Protein AF-A0A8X7YFV9-F1 (afdb_monomer_lite)

Foldseek 3Di:
DDDDDDDDDDDPPDDPPPPDPPDPPDDPPVPDPPPPQDKDKDAQDPLADDWDAPDPPGPDTDADASDDDDADAQHKDWGFRNMFIQGGPPDWFFDFDDPVCCVPQVKGWDPGTGDNPDGDTDITIIGRHHDD

pLDDT: mean 78.04, std 21.76, range [36.78, 96.75]

Structure (mmCIF, N/CA/C/O backbone):
data_AF-A0A8X7YFV9-F1
#
_entry.id   AF-A0A8X7YFV9-F1
#
loop_
_atom_site.group_PDB
_atom_site.id
_atom_site.type_symbol
_atom_site.label_atom_id
_atom_site.label_alt_id
_atom_site.label_comp_id
_atom_site.label_asym_id
_atom_site.label_entity_id
_atom_site.label_seq_id
_atom_site.pdbx_PDB_ins_code
_atom_site.Cartn_x
_atom_site.Cartn_y
_atom_site.Cartn_z
_atom_site.occupancy
_atom_site.B_iso_or_equiv
_atom_site.auth_seq_id
_atom_site.auth_comp_id
_atom_site.auth_asym_id
_atom_site.auth_atom_id
_atom_site.pdbx_PDB_model_num
ATOM 1 N N . MET A 1 1 ? 45.849 -65.136 26.644 1.00 42.38 1 MET A N 1
ATOM 2 C CA . MET A 1 1 ? 44.561 -64.754 26.028 1.00 42.38 1 MET A CA 1
ATOM 3 C C . MET A 1 1 ? 44.764 -63.419 25.322 1.00 42.38 1 MET A C 1
ATOM 5 O O . MET A 1 1 ? 45.208 -62.494 25.992 1.00 42.38 1 MET A O 1
ATOM 9 N N . PRO A 1 2 ? 44.588 -63.347 23.995 1.00 40.03 2 PRO A N 1
ATOM 10 C CA . PRO A 1 2 ? 44.904 -62.162 23.196 1.00 40.03 2 PRO A CA 1
ATOM 11 C C . PRO A 1 2 ? 43.808 -61.086 23.294 1.00 40.03 2 PRO A C 1
ATOM 13 O O . PRO A 1 2 ? 42.621 -61.408 23.313 1.00 40.03 2 PRO A O 1
ATOM 16 N N . GLN A 1 3 ? 44.226 -59.818 23.369 1.00 38.69 3 GLN A N 1
ATOM 17 C CA . GLN A 1 3 ? 43.366 -58.630 23.363 1.00 38.69 3 GLN A CA 1
ATOM 18 C C . GLN A 1 3 ? 42.722 -58.424 21.984 1.00 38.69 3 GLN A C 1
ATOM 20 O O . GLN A 1 3 ? 43.390 -58.514 20.957 1.00 38.69 3 GLN A O 1
ATOM 25 N N . VAL A 1 4 ? 41.419 -58.134 21.977 1.00 43.75 4 VAL A N 1
ATOM 26 C CA . VAL A 1 4 ? 40.641 -57.778 20.784 1.00 43.75 4 VAL A CA 1
ATOM 27 C C . VAL A 1 4 ? 40.801 -56.281 20.522 1.00 43.75 4 VAL A C 1
ATOM 29 O O . VAL A 1 4 ? 40.385 -55.452 21.328 1.00 43.75 4 VAL A O 1
ATOM 32 N N . GLU A 1 5 ? 41.414 -55.946 19.391 1.00 36.78 5 GLU A N 1
ATOM 33 C CA . GLU A 1 5 ? 41.623 -54.581 18.910 1.00 36.78 5 GLU A CA 1
ATOM 34 C C . GLU A 1 5 ? 40.371 -54.097 18.155 1.00 36.78 5 GLU A C 1
ATOM 36 O O . GLU A 1 5 ? 40.012 -54.614 17.092 1.00 36.78 5 GLU A O 1
ATOM 41 N N . LEU A 1 6 ? 39.660 -53.129 18.739 1.00 41.53 6 LEU A N 1
ATOM 42 C CA . LEU A 1 6 ? 38.470 -52.504 18.157 1.00 41.53 6 LEU A CA 1
ATOM 43 C C . LEU A 1 6 ? 38.878 -51.610 16.974 1.00 41.53 6 LEU A C 1
ATOM 45 O O . LEU A 1 6 ? 39.514 -50.572 17.143 1.00 41.53 6 LEU A O 1
ATOM 49 N N . ARG A 1 7 ? 38.499 -52.016 15.757 1.00 37.06 7 ARG A N 1
ATOM 50 C CA . ARG A 1 7 ? 38.701 -51.242 14.523 1.00 37.06 7 ARG A CA 1
ATOM 51 C C . ARG A 1 7 ? 37.728 -50.056 14.465 1.00 37.06 7 ARG A C 1
ATOM 53 O O . ARG A 1 7 ? 36.532 -50.243 14.252 1.00 37.06 7 ARG A O 1
ATOM 60 N N . ASN A 1 8 ? 38.255 -48.838 14.598 1.00 37.00 8 ASN A N 1
ATOM 61 C CA . ASN A 1 8 ? 37.530 -47.585 14.363 1.00 37.00 8 ASN A CA 1
ATOM 62 C C . ASN A 1 8 ? 37.300 -47.359 12.857 1.00 37.00 8 ASN A C 1
ATOM 64 O O . ASN A 1 8 ? 38.166 -46.830 12.160 1.00 37.00 8 ASN A O 1
ATOM 68 N N . ASN A 1 9 ? 36.118 -47.720 12.357 1.00 40.06 9 ASN A N 1
ATOM 69 C CA . ASN A 1 9 ? 35.672 -47.391 11.001 1.00 40.06 9 ASN A CA 1
ATOM 70 C C . ASN A 1 9 ? 34.817 -46.112 11.006 1.00 40.06 9 ASN A C 1
ATOM 72 O O . ASN A 1 9 ? 33.592 -46.179 10.920 1.00 40.06 9 ASN A O 1
ATOM 76 N N . SER A 1 10 ? 35.455 -44.943 11.076 1.00 43.69 10 SER A N 1
ATOM 77 C CA . SER A 1 10 ? 34.778 -43.668 10.798 1.00 43.69 10 SER A CA 1
ATOM 78 C C . SER A 1 10 ? 34.754 -43.410 9.282 1.00 43.69 10 SER A C 1
ATOM 80 O O . SER A 1 10 ? 35.820 -43.400 8.658 1.00 43.69 10 SER A O 1
ATOM 82 N N . PRO A 1 11 ? 33.587 -43.185 8.650 1.00 43.22 11 PRO A N 1
ATOM 83 C CA . PRO A 1 11 ? 33.528 -42.851 7.232 1.00 43.22 11 PRO A CA 1
ATOM 84 C C . PRO A 1 11 ? 34.111 -41.450 6.992 1.00 43.22 11 PRO A C 1
ATOM 86 O O . PRO A 1 11 ? 33.640 -40.459 7.547 1.00 43.22 11 PRO A O 1
ATOM 89 N N . LYS A 1 12 ? 35.148 -41.365 6.146 1.00 41.50 12 LYS A N 1
ATOM 90 C CA . LYS A 1 12 ? 35.692 -40.100 5.629 1.00 41.50 12 LYS A CA 1
ATOM 91 C C . LYS A 1 12 ? 34.593 -39.354 4.867 1.00 41.50 12 LYS A C 1
ATOM 93 O O . LYS A 1 12 ? 34.246 -39.741 3.752 1.00 41.50 12 LYS A O 1
ATOM 98 N N . ILE A 1 13 ? 34.076 -38.274 5.448 1.00 44.31 13 ILE A N 1
ATOM 99 C CA . ILE A 1 13 ? 33.225 -37.311 4.746 1.00 44.31 13 ILE A CA 1
ATOM 100 C C . ILE A 1 13 ? 34.114 -36.605 3.720 1.00 44.31 13 ILE A C 1
ATOM 102 O O . ILE A 1 13 ? 35.029 -35.862 4.069 1.00 44.31 13 ILE A O 1
ATOM 106 N N . LYS A 1 14 ? 33.900 -36.907 2.440 1.00 42.66 14 LYS A N 1
ATOM 107 C CA . LYS A 1 14 ? 34.589 -36.260 1.324 1.00 42.66 14 LYS A CA 1
ATOM 108 C C . LYS A 1 14 ? 33.861 -34.947 1.046 1.00 42.66 14 LYS A C 1
ATOM 110 O O . LYS A 1 14 ? 32.752 -34.974 0.519 1.00 42.66 14 LYS A O 1
ATOM 115 N N . GLU A 1 15 ? 34.453 -33.821 1.434 1.00 46.41 15 GLU A N 1
ATOM 116 C CA . GLU A 1 15 ? 33.898 -32.500 1.125 1.00 46.41 15 GLU A CA 1
ATOM 117 C C . GLU A 1 15 ? 33.704 -32.350 -0.397 1.00 46.41 15 GLU A C 1
ATOM 119 O O . GLU A 1 15 ? 34.634 -32.612 -1.173 1.00 46.41 15 GLU A O 1
ATOM 124 N N . PRO A 1 16 ? 32.508 -31.955 -0.867 1.00 44.06 16 PRO A N 1
ATOM 125 C CA . PRO A 1 16 ? 32.291 -31.695 -2.279 1.00 44.06 16 PRO A CA 1
ATOM 126 C C . PRO A 1 16 ? 33.018 -30.405 -2.671 1.00 44.06 16 PRO A C 1
ATOM 128 O O . PRO A 1 16 ? 32.647 -29.309 -2.252 1.00 44.06 16 PRO A O 1
ATOM 131 N N . SER A 1 17 ? 34.047 -30.541 -3.511 1.00 43.34 17 SER A N 1
ATOM 132 C CA . SER A 1 17 ? 34.735 -29.428 -4.172 1.00 43.34 17 SER A CA 1
ATOM 133 C C . SER A 1 17 ? 33.725 -28.601 -4.973 1.00 43.34 17 SER A C 1
ATOM 135 O O . SER A 1 17 ? 33.336 -28.964 -6.083 1.00 43.34 17 SER A O 1
ATOM 137 N N . HIS A 1 18 ? 33.279 -27.487 -4.396 1.00 46.00 18 HIS A N 1
ATOM 138 C CA . HIS A 1 18 ? 32.476 -26.495 -5.095 1.00 46.00 18 HIS A CA 1
ATOM 139 C C . HIS A 1 18 ? 33.409 -25.727 -6.033 1.00 46.00 18 HIS A C 1
ATOM 141 O O . HIS A 1 18 ? 34.064 -24.760 -5.647 1.00 46.00 18 HIS A O 1
ATOM 147 N N . LYS A 1 19 ? 33.504 -26.183 -7.285 1.00 43.56 19 LYS A N 1
ATOM 148 C CA . LYS A 1 19 ? 34.061 -25.365 -8.364 1.00 43.56 19 LYS A CA 1
ATOM 149 C C . LYS A 1 19 ? 33.105 -24.199 -8.588 1.00 43.56 19 LYS A C 1
ATOM 151 O O . LYS A 1 19 ? 32.094 -24.359 -9.261 1.00 43.56 19 LYS A O 1
ATOM 156 N N . ILE A 1 20 ? 33.423 -23.046 -8.007 1.00 51.16 20 ILE A N 1
ATOM 157 C CA . ILE A 1 20 ? 32.769 -21.775 -8.323 1.00 51.16 20 ILE A CA 1
ATOM 158 C C . ILE A 1 20 ? 32.923 -21.563 -9.839 1.00 51.16 20 ILE A C 1
ATOM 160 O O . ILE A 1 20 ? 34.061 -21.492 -10.321 1.00 51.16 20 ILE A O 1
ATOM 164 N N . PRO A 1 21 ? 31.831 -21.497 -10.621 1.00 39.09 21 PRO A N 1
ATOM 165 C CA . PRO A 1 21 ? 31.928 -21.146 -12.028 1.00 39.09 21 PRO A CA 1
ATOM 166 C C . PRO A 1 21 ? 32.493 -19.729 -12.128 1.00 39.09 21 PRO A C 1
ATOM 168 O O . PRO A 1 21 ? 31.952 -18.796 -11.536 1.00 39.09 21 PRO A O 1
ATOM 171 N N . LYS A 1 22 ? 33.609 -19.567 -12.848 1.00 43.69 22 LYS A N 1
ATOM 172 C CA . LYS A 1 22 ? 34.144 -18.244 -13.181 1.00 43.69 22 LYS A CA 1
ATOM 173 C C . LYS A 1 22 ? 33.058 -17.477 -13.932 1.00 43.69 22 LYS A C 1
ATOM 175 O O . LYS A 1 22 ? 32.642 -17.909 -15.005 1.00 43.69 22 LYS A O 1
ATOM 180 N N . LEU A 1 23 ? 32.620 -16.362 -13.350 1.00 46.78 23 LEU A N 1
ATOM 181 C CA . LEU A 1 23 ? 31.742 -15.390 -13.987 1.00 46.78 23 LEU A CA 1
ATOM 182 C C . LEU A 1 23 ? 32.396 -14.979 -15.314 1.00 46.78 23 LEU A C 1
ATOM 184 O O . LEU A 1 23 ? 33.471 -14.375 -15.314 1.00 46.78 23 LEU A O 1
ATOM 188 N N . GLN A 1 24 ? 31.805 -15.377 -16.441 1.00 46.41 24 GLN A N 1
ATOM 189 C CA . GLN A 1 24 ? 32.246 -14.895 -17.744 1.00 46.41 24 GLN A CA 1
ATOM 190 C C . GLN A 1 24 ? 31.998 -13.386 -17.788 1.00 46.41 24 GLN A C 1
ATOM 192 O O . GLN A 1 24 ? 30.860 -12.933 -17.684 1.00 46.41 24 GLN A O 1
ATOM 197 N N . GLN A 1 25 ? 33.077 -12.612 -17.900 1.00 51.56 25 GLN A N 1
ATOM 198 C CA . GLN A 1 25 ? 33.016 -11.191 -18.216 1.00 51.56 25 GLN A CA 1
ATOM 199 C C . GLN A 1 25 ? 32.612 -11.056 -19.686 1.00 51.56 25 GLN A C 1
ATOM 201 O O . GLN A 1 25 ? 33.470 -11.023 -20.563 1.00 51.56 25 GLN A O 1
ATOM 206 N N . ASN A 1 26 ? 31.308 -11.019 -19.957 1.00 43.53 26 ASN A N 1
ATOM 207 C CA . ASN A 1 26 ? 30.791 -10.823 -21.305 1.00 43.53 26 ASN A CA 1
ATOM 208 C C . ASN A 1 26 ? 30.103 -9.463 -21.412 1.00 43.53 26 ASN A C 1
ATOM 210 O O . ASN A 1 26 ? 29.042 -9.262 -20.834 1.00 43.53 26 ASN A O 1
ATOM 214 N N . GLY A 1 27 ? 30.728 -8.585 -22.202 1.00 41.44 27 GLY A N 1
ATOM 215 C CA . GLY A 1 27 ? 30.070 -7.569 -23.019 1.00 41.44 27 GLY A CA 1
ATOM 216 C C . GLY A 1 27 ? 29.448 -6.396 -22.273 1.00 41.44 27 GLY A C 1
ATOM 217 O O . GLY A 1 27 ? 28.402 -6.520 -21.644 1.00 41.44 27 GLY A O 1
ATOM 218 N N . VAL A 1 28 ? 30.025 -5.210 -22.462 1.00 38.53 28 VAL A N 1
ATOM 219 C CA . VAL A 1 28 ? 29.270 -3.960 -22.346 1.00 38.53 28 VAL A CA 1
ATOM 220 C C . VAL A 1 28 ? 28.205 -4.000 -23.444 1.00 38.53 28 VAL A C 1
ATOM 222 O O . VAL A 1 28 ? 28.447 -3.580 -24.571 1.00 38.53 28 VAL A O 1
ATOM 225 N N . HIS A 1 29 ? 27.043 -4.582 -23.148 1.00 51.38 29 HIS A N 1
ATOM 226 C CA . HIS A 1 29 ? 25.836 -4.224 -23.870 1.00 51.38 29 HIS A CA 1
ATOM 227 C C . HIS A 1 29 ? 25.602 -2.758 -23.536 1.00 51.38 29 HIS A C 1
ATOM 229 O O . HIS A 1 29 ? 25.372 -2.415 -22.376 1.00 51.38 29 HIS A O 1
ATOM 235 N N . GLU A 1 30 ? 25.760 -1.902 -24.542 1.00 49.19 30 GLU A N 1
ATOM 236 C CA . GLU A 1 30 ? 25.313 -0.519 -24.510 1.00 49.19 30 GLU A CA 1
ATOM 237 C C . GLU A 1 30 ? 23.895 -0.526 -23.941 1.00 49.19 30 GLU A C 1
ATOM 239 O O . GLU A 1 30 ? 22.973 -1.082 -24.543 1.00 49.19 30 GLU A O 1
ATOM 244 N N . ALA A 1 31 ? 23.766 -0.058 -22.698 1.00 52.22 31 ALA A N 1
ATOM 245 C CA . ALA A 1 31 ? 22.507 -0.084 -21.989 1.00 52.22 31 ALA A CA 1
ATOM 246 C C . ALA A 1 31 ? 21.559 0.817 -22.774 1.00 52.22 31 ALA A C 1
ATOM 248 O O . ALA A 1 31 ? 21.680 2.043 -22.717 1.00 52.22 31 ALA A O 1
ATOM 249 N N . ALA A 1 32 ? 20.642 0.205 -23.530 1.00 55.56 32 ALA A N 1
ATOM 250 C CA . ALA A 1 32 ? 19.476 0.901 -24.043 1.00 55.56 32 ALA A CA 1
ATOM 251 C C . ALA A 1 32 ? 18.924 1.759 -22.893 1.00 55.56 32 ALA A C 1
ATOM 253 O O . ALA A 1 32 ? 18.907 1.265 -21.757 1.00 55.56 32 ALA A O 1
ATOM 254 N N . PRO A 1 33 ? 18.552 3.030 -23.137 1.00 50.62 33 PRO A N 1
ATOM 255 C CA . PRO A 1 33 ? 18.086 3.907 -22.076 1.00 50.62 33 PRO A CA 1
ATOM 256 C C . PRO A 1 33 ? 16.987 3.161 -21.336 1.00 50.62 33 PRO A C 1
ATOM 258 O O . PRO A 1 33 ? 15.962 2.844 -21.937 1.00 50.62 33 PRO A O 1
ATOM 261 N N . ILE A 1 34 ? 17.250 2.801 -20.074 1.00 55.91 34 ILE A N 1
ATOM 262 C CA . ILE A 1 34 ? 16.264 2.135 -19.229 1.00 55.91 34 ILE A CA 1
ATOM 263 C C . ILE A 1 34 ? 15.074 3.088 -19.275 1.00 55.91 34 ILE A C 1
ATOM 265 O O . ILE A 1 34 ? 15.240 4.236 -18.839 1.00 55.91 34 ILE A O 1
ATOM 269 N N . PRO A 1 35 ? 13.934 2.709 -19.886 1.00 58.12 35 PRO A N 1
ATOM 270 C CA . PRO A 1 35 ? 12.794 3.601 -19.927 1.00 58.12 35 PRO A CA 1
ATOM 271 C C . PRO A 1 35 ? 12.540 3.999 -18.482 1.00 58.12 35 PRO A C 1
ATOM 273 O O . PRO A 1 35 ? 12.534 3.136 -17.605 1.00 58.12 35 PRO A O 1
ATOM 276 N N . SER A 1 36 ? 12.453 5.302 -18.219 1.00 59.09 36 SER A N 1
ATOM 277 C CA . SER A 1 36 ? 12.155 5.831 -16.894 1.00 59.09 36 SER A CA 1
ATOM 278 C C . SER A 1 36 ? 10.797 5.281 -16.492 1.00 59.09 36 SER A C 1
ATOM 280 O O . SER A 1 36 ? 9.737 5.797 -16.849 1.00 59.09 36 SER A O 1
ATOM 282 N N . SER A 1 37 ? 10.832 4.137 -15.827 1.00 74.31 37 SER A N 1
ATOM 283 C CA . SER A 1 37 ? 9.668 3.305 -15.639 1.00 74.31 37 SER A CA 1
ATOM 284 C C . SER A 1 37 ? 8.979 3.826 -14.385 1.00 74.31 37 SER A C 1
ATOM 286 O O . SER A 1 37 ? 9.168 3.337 -13.273 1.00 74.31 37 SER A O 1
ATOM 288 N N . LEU A 1 38 ? 8.302 4.958 -14.561 1.00 88.44 38 LEU A N 1
ATOM 289 C CA . LEU A 1 38 ? 7.621 5.679 -13.501 1.00 88.44 38 LEU A CA 1
ATOM 290 C C . LEU A 1 38 ? 6.371 4.908 -13.085 1.00 88.44 38 LEU A C 1
ATOM 292 O O . LEU A 1 38 ? 5.560 4.528 -13.931 1.00 88.44 38 LEU A O 1
ATOM 296 N N . LEU A 1 39 ? 6.192 4.753 -11.776 1.00 90.94 39 LEU A N 1
ATOM 297 C CA . LEU A 1 39 ? 4.927 4.323 -11.195 1.00 90.94 39 LEU A CA 1
ATOM 298 C C . LEU A 1 39 ? 3.888 5.428 -11.412 1.00 90.94 39 LEU A C 1
ATOM 300 O O . LEU A 1 39 ? 4.094 6.566 -10.981 1.00 90.94 39 LEU A O 1
ATOM 304 N N . LYS A 1 40 ? 2.778 5.112 -12.081 1.00 93.88 40 LYS A N 1
ATOM 305 C CA . LYS A 1 40 ? 1.677 6.065 -12.280 1.00 93.88 40 LYS A CA 1
ATOM 306 C C . LYS A 1 40 ? 0.539 5.725 -11.339 1.00 93.88 40 LYS A C 1
ATOM 308 O O . LYS A 1 40 ? 0.170 4.562 -11.220 1.00 93.88 40 LYS A O 1
ATOM 313 N N . VAL A 1 41 ? -0.037 6.748 -10.720 1.00 95.06 41 VAL A N 1
ATOM 314 C CA . VAL A 1 41 ? -1.133 6.601 -9.762 1.00 95.06 41 VAL A CA 1
ATOM 315 C C . VAL A 1 41 ? -2.269 7.535 -10.157 1.00 95.06 41 VAL A C 1
ATOM 317 O O . VAL A 1 41 ? -2.046 8.718 -10.410 1.00 95.06 41 VAL A O 1
ATOM 320 N N . GLN A 1 42 ? -3.485 7.003 -10.195 1.00 95.50 42 GLN A N 1
ATOM 321 C CA . GLN A 1 42 ? -4.713 7.743 -10.443 1.00 95.50 42 GLN A CA 1
ATOM 322 C C . GLN A 1 42 ? -5.593 7.702 -9.195 1.00 95.50 42 GLN A C 1
ATOM 324 O O . GLN A 1 42 ? -5.900 6.626 -8.685 1.00 95.50 42 GLN A O 1
ATOM 329 N N . LYS A 1 43 ? -6.040 8.877 -8.741 1.00 96.75 43 LYS A N 1
ATOM 330 C CA . LYS A 1 43 ? -7.118 8.991 -7.754 1.00 96.75 43 LYS A CA 1
ATOM 331 C C . LYS A 1 43 ? -8.459 8.689 -8.425 1.00 96.75 43 LYS A C 1
ATOM 333 O O . LYS A 1 43 ? -8.773 9.286 -9.453 1.00 96.75 43 LYS A O 1
ATOM 338 N N . LEU A 1 44 ? -9.236 7.786 -7.837 1.00 95.19 44 LEU A N 1
ATOM 339 C CA . LEU A 1 44 ? -10.582 7.418 -8.286 1.00 95.19 44 LEU A CA 1
ATOM 340 C C . LEU A 1 44 ? -11.676 8.186 -7.528 1.00 95.19 44 LEU A C 1
ATOM 342 O O . LEU A 1 44 ? -12.808 8.246 -7.996 1.00 95.19 44 LEU A O 1
ATOM 346 N N . SER A 1 45 ? -11.331 8.802 -6.393 1.00 96.00 45 SER A N 1
ATOM 347 C CA . SER A 1 45 ? -12.221 9.646 -5.594 1.00 96.00 45 SER A CA 1
ATOM 348 C C . SER A 1 45 ? -11.486 10.852 -4.998 1.00 96.00 45 SER A C 1
ATOM 350 O O . SER A 1 45 ? -10.251 10.938 -5.016 1.00 96.00 45 SER A O 1
ATOM 352 N N . GLU A 1 46 ? -12.248 11.798 -4.446 1.00 95.94 46 GLU A N 1
ATOM 353 C CA . GLU A 1 46 ? -11.698 12.950 -3.725 1.00 95.94 46 GLU A CA 1
ATOM 354 C C . GLU A 1 46 ? -10.985 12.530 -2.434 1.00 95.94 46 GLU A C 1
ATOM 356 O O . GLU A 1 46 ? -9.917 13.073 -2.134 1.00 95.94 46 GLU A O 1
ATOM 361 N N . SER A 1 47 ? -11.515 11.507 -1.754 1.00 95.38 47 SER A N 1
ATOM 362 C CA . SER A 1 47 ? -10.986 10.941 -0.508 1.00 95.38 47 SER A CA 1
ATOM 363 C C . SER A 1 47 ? -9.659 10.200 -0.677 1.00 95.38 47 SER A C 1
ATOM 365 O O . SER A 1 47 ? -8.932 10.018 0.298 1.00 95.38 47 SER A O 1
ATOM 367 N N . ALA A 1 48 ? -9.311 9.784 -1.898 1.00 95.56 48 ALA A N 1
ATOM 368 C CA . ALA A 1 48 ? -8.047 9.110 -2.166 1.00 95.56 48 ALA A CA 1
ATOM 369 C C . ALA A 1 48 ? -6.843 10.023 -1.857 1.00 95.56 48 ALA A C 1
ATOM 371 O O . ALA A 1 48 ? -6.802 11.190 -2.260 1.00 95.56 48 ALA A O 1
ATOM 372 N N . ALA A 1 49 ? -5.809 9.494 -1.207 1.00 95.75 49 ALA A N 1
ATOM 373 C CA . ALA A 1 49 ? -4.554 10.212 -0.987 1.00 95.75 49 ALA A CA 1
ATOM 374 C C . ALA A 1 49 ? -3.460 9.666 -1.909 1.00 95.75 49 ALA A C 1
ATOM 376 O O . ALA A 1 49 ? -3.325 8.453 -2.065 1.00 95.75 49 ALA A O 1
ATOM 377 N N . LEU A 1 50 ? -2.661 10.553 -2.512 1.00 95.75 50 LEU A N 1
ATOM 378 C CA . LEU A 1 50 ? -1.512 10.106 -3.297 1.00 95.75 50 LEU A CA 1
ATOM 379 C C . LEU A 1 50 ? -0.461 9.466 -2.371 1.00 95.75 50 LEU A C 1
ATOM 381 O O . LEU A 1 50 ? -0.143 10.055 -1.333 1.00 95.75 50 LEU A O 1
ATOM 385 N N . PRO A 1 51 ? 0.108 8.303 -2.741 1.00 95.31 51 PRO A N 1
ATOM 386 C CA . PRO A 1 51 ? 1.130 7.648 -1.938 1.00 95.31 51 PRO A CA 1
ATOM 387 C C . PRO A 1 51 ? 2.364 8.535 -1.769 1.00 95.31 51 PRO A C 1
ATOM 389 O O . PRO A 1 51 ? 2.814 9.187 -2.714 1.00 95.31 51 PRO A O 1
ATOM 392 N N . SER A 1 52 ? 2.947 8.541 -0.572 1.00 94.12 52 SER A N 1
ATOM 393 C CA . SER A 1 52 ? 4.118 9.370 -0.263 1.00 94.12 52 SER A CA 1
ATOM 394 C C . SER A 1 52 ? 5.199 8.570 0.450 1.00 94.12 52 SER A C 1
ATOM 396 O O . SER A 1 52 ? 4.924 7.586 1.132 1.00 94.12 52 SER A O 1
ATOM 398 N N . ARG A 1 53 ? 6.460 8.968 0.273 1.00 94.12 53 ARG A N 1
ATOM 399 C CA . ARG A 1 53 ? 7.582 8.356 0.991 1.00 94.12 53 ARG A CA 1
ATOM 400 C C . ARG A 1 53 ? 7.858 9.137 2.263 1.00 94.12 53 ARG A C 1
ATOM 402 O O . ARG A 1 53 ? 7.934 10.360 2.232 1.00 94.12 53 ARG A O 1
ATOM 409 N N . CYS A 1 54 ? 8.087 8.416 3.356 1.00 91.19 54 CYS A N 1
ATOM 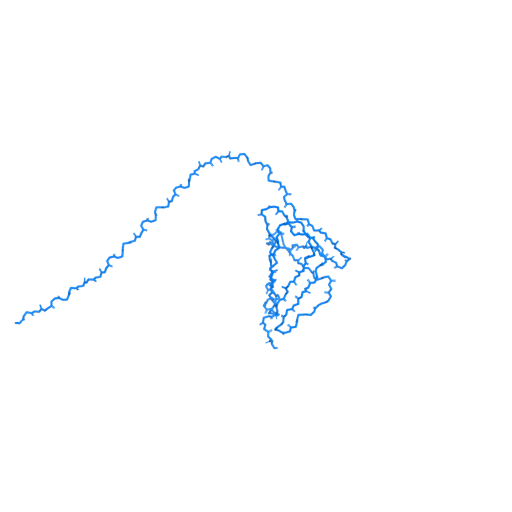410 C CA . CYS A 1 54 ? 8.451 9.026 4.635 1.00 91.19 54 CYS A CA 1
ATOM 411 C C . CYS A 1 54 ? 9.891 9.590 4.627 1.00 91.19 54 CYS A C 1
ATOM 413 O O . CYS A 1 54 ? 10.202 10.529 5.353 1.00 91.19 54 CYS A O 1
ATOM 415 N N . SER A 1 55 ? 10.782 9.049 3.785 1.00 94.25 55 SER A N 1
ATOM 416 C CA . SER A 1 55 ? 12.154 9.543 3.616 1.00 94.25 55 SER A CA 1
ATOM 417 C C . SER A 1 55 ? 12.679 9.303 2.196 1.00 94.25 55 SER A C 1
ATOM 419 O O . SER A 1 55 ? 12.115 8.517 1.434 1.00 94.25 55 SER A O 1
ATOM 421 N N . LEU A 1 56 ? 13.791 9.956 1.837 1.00 94.06 56 LEU A N 1
ATOM 422 C CA . LEU A 1 56 ? 14.410 9.838 0.507 1.00 94.06 56 LEU A CA 1
ATOM 423 C C . LEU A 1 56 ? 14.826 8.402 0.151 1.00 94.06 56 LEU A C 1
ATOM 425 O O . LEU A 1 56 ? 14.769 8.021 -1.017 1.00 94.06 56 LEU A O 1
ATOM 429 N N . LEU A 1 57 ? 15.222 7.620 1.159 1.00 95.75 57 LEU A N 1
ATOM 430 C CA . LEU A 1 57 ? 15.686 6.237 1.020 1.00 95.75 57 LEU A CA 1
ATOM 431 C C . LEU A 1 57 ? 14.632 5.212 1.465 1.00 95.75 57 LEU A C 1
ATOM 433 O O . LEU A 1 57 ? 14.946 4.034 1.619 1.00 95.75 57 LEU A O 1
ATOM 437 N N . ALA A 1 58 ? 13.391 5.644 1.709 1.00 94.50 58 ALA A N 1
ATOM 438 C CA . ALA A 1 58 ? 12.319 4.730 2.069 1.00 94.50 58 ALA A CA 1
ATOM 439 C C . ALA A 1 58 ? 12.074 3.723 0.936 1.00 94.50 58 ALA A C 1
ATOM 441 O O . ALA A 1 58 ? 11.978 4.100 -0.233 1.00 94.50 58 ALA A O 1
ATOM 442 N N . ALA A 1 59 ? 11.942 2.449 1.311 1.00 95.12 59 ALA A N 1
ATOM 443 C CA . ALA A 1 59 ? 11.758 1.348 0.370 1.00 95.12 59 ALA A CA 1
ATOM 444 C C . ALA A 1 59 ? 10.385 1.351 -0.324 1.00 95.12 59 ALA A C 1
ATOM 446 O O . ALA A 1 59 ? 10.236 0.739 -1.375 1.00 95.12 59 ALA A O 1
ATOM 447 N N . GLY A 1 60 ? 9.381 2.005 0.263 1.00 94.25 60 GLY A N 1
ATOM 448 C CA . GLY A 1 60 ? 8.015 2.001 -0.248 1.00 94.25 60 GLY A CA 1
ATOM 449 C C . GLY A 1 60 ? 7.281 3.306 0.020 1.00 94.25 60 GLY A C 1
ATOM 450 O O . GLY A 1 60 ? 7.787 4.197 0.708 1.00 94.25 60 GLY A O 1
ATOM 451 N N . TYR A 1 61 ? 6.080 3.387 -0.542 1.00 95.69 61 TYR A N 1
ATOM 452 C CA . TYR A 1 61 ? 5.159 4.502 -0.378 1.00 95.69 61 TYR A CA 1
ATOM 453 C C . TYR A 1 61 ? 4.105 4.143 0.672 1.00 95.69 61 TYR A C 1
ATOM 455 O O . TYR A 1 61 ? 3.537 3.052 0.637 1.00 95.69 61 TYR A O 1
ATOM 463 N N . ASP A 1 62 ? 3.844 5.056 1.602 1.00 95.25 62 ASP A N 1
ATOM 464 C CA . ASP A 1 62 ? 2.752 4.919 2.557 1.00 95.25 62 ASP A CA 1
ATOM 465 C C . ASP A 1 62 ? 1.412 5.090 1.817 1.00 95.25 62 ASP A C 1
ATOM 467 O O . ASP A 1 62 ? 1.216 6.053 1.070 1.00 95.25 62 ASP A O 1
ATOM 471 N N . LEU A 1 63 ? 0.498 4.141 2.036 1.00 94.94 63 LEU A N 1
ATOM 472 C CA . LEU A 1 63 ? -0.872 4.151 1.518 1.00 94.94 63 LEU A CA 1
ATOM 473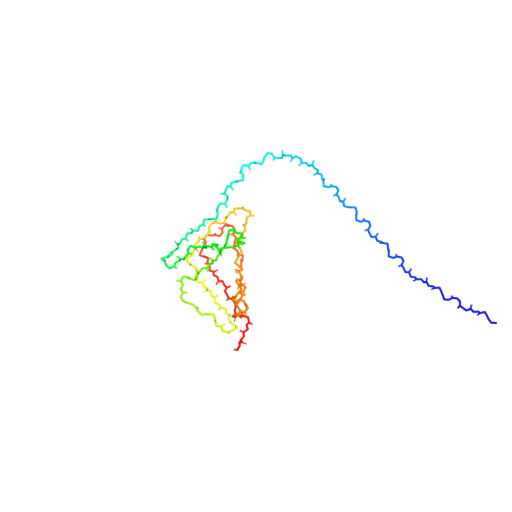 C C . LEU A 1 63 ? -1.838 4.622 2.607 1.00 94.94 63 LEU A C 1
ATOM 475 O O . LEU A 1 63 ? -1.613 4.388 3.796 1.00 94.94 63 LEU A O 1
ATOM 479 N N . SER A 1 64 ? -2.914 5.293 2.204 1.00 94.88 64 SER A N 1
ATOM 480 C CA . SER A 1 64 ? -3.965 5.770 3.109 1.00 94.88 64 SER A CA 1
ATOM 481 C C . SER A 1 64 ? -5.307 5.150 2.751 1.00 94.88 64 SER A C 1
ATOM 483 O O . SER A 1 64 ? -5.574 4.870 1.583 1.00 94.88 64 SER A O 1
ATOM 485 N N . SER A 1 65 ? -6.145 4.951 3.767 1.00 94.81 65 SER A N 1
ATOM 486 C CA . SER A 1 65 ? -7.538 4.573 3.554 1.00 94.81 65 SER A CA 1
ATOM 487 C C . SER A 1 65 ? -8.314 5.747 2.963 1.00 94.81 65 SER A C 1
ATOM 489 O O . SER A 1 65 ? -8.140 6.880 3.411 1.00 94.81 65 SER A O 1
ATOM 491 N N . ALA A 1 66 ? -9.183 5.472 1.995 1.00 94.88 66 ALA A N 1
ATOM 492 C CA . ALA A 1 66 ? -10.124 6.442 1.441 1.00 94.88 66 ALA A CA 1
ATOM 493 C C . ALA A 1 66 ? -11.402 6.578 2.289 1.00 94.88 66 ALA A C 1
ATOM 495 O O . ALA A 1 66 ? -12.180 7.509 2.093 1.00 94.88 66 ALA A O 1
ATOM 496 N N . SER A 1 67 ? -11.622 5.668 3.241 1.00 93.31 67 SER A N 1
ATOM 497 C CA . SER A 1 67 ? -12.780 5.685 4.135 1.00 93.31 67 SER A CA 1
ATOM 498 C C . SER A 1 67 ? -12.410 5.298 5.561 1.00 93.31 67 SER A C 1
ATOM 500 O O . SER A 1 67 ? -11.415 4.616 5.809 1.00 93.31 67 SER A O 1
ATOM 502 N N . GLU A 1 68 ? -13.241 5.681 6.522 1.00 94.38 68 GLU A N 1
ATOM 503 C CA . GLU A 1 68 ? -13.161 5.110 7.862 1.00 94.38 68 GLU A CA 1
ATOM 504 C C . GLU A 1 68 ? -13.486 3.613 7.795 1.00 94.38 68 GLU A C 1
ATOM 506 O O . GLU A 1 68 ? -14.394 3.184 7.076 1.00 94.38 68 GLU A O 1
ATOM 511 N N . THR A 1 69 ? -12.678 2.779 8.444 1.00 89.81 69 THR A N 1
ATOM 512 C CA . THR A 1 69 ? -12.849 1.325 8.396 1.00 89.81 69 THR A CA 1
ATOM 513 C C . THR A 1 69 ? -12.293 0.692 9.656 1.00 89.81 69 THR A C 1
ATOM 515 O O . THR A 1 69 ? -11.247 1.094 10.163 1.00 89.81 69 THR A O 1
ATOM 518 N N . GLU A 1 70 ? -12.983 -0.337 10.131 1.00 91.69 70 GLU A N 1
ATOM 519 C CA . GLU A 1 70 ? -12.582 -1.114 11.293 1.00 91.69 70 GLU A CA 1
ATOM 520 C C . GLU A 1 70 ? -12.121 -2.503 10.860 1.00 91.69 70 GLU A C 1
ATOM 522 O O . GLU A 1 70 ? -12.752 -3.164 10.032 1.00 91.69 70 GLU A O 1
ATOM 527 N N . VAL A 1 71 ? -11.013 -2.965 11.439 1.00 91.69 71 VAL A N 1
ATOM 528 C CA . VAL A 1 71 ? -10.571 -4.353 11.289 1.00 91.69 71 VAL A CA 1
ATOM 529 C C . VAL A 1 71 ? -11.043 -5.117 12.528 1.00 91.69 71 VAL A C 1
ATOM 531 O O . VAL A 1 71 ? -10.547 -4.839 13.623 1.00 91.69 71 VAL A O 1
ATOM 534 N N . PRO A 1 72 ? -11.988 -6.066 12.402 1.00 91.38 72 PRO A N 1
ATOM 535 C CA . PRO A 1 72 ? -12.486 -6.798 13.558 1.00 91.38 72 PRO A CA 1
ATOM 536 C C . PRO A 1 72 ? -11.379 -7.645 14.193 1.00 91.38 72 PRO A C 1
ATOM 538 O O . PRO A 1 72 ? -10.498 -8.173 13.506 1.00 91.38 72 PRO A O 1
ATOM 541 N N . ALA A 1 73 ? -11.445 -7.816 15.515 1.00 92.06 73 ALA A N 1
ATOM 542 C CA . ALA A 1 73 ? -10.527 -8.687 16.241 1.00 92.06 73 ALA A CA 1
ATOM 543 C C . ALA A 1 73 ? -10.548 -10.103 15.644 1.00 92.06 73 ALA A C 1
ATOM 545 O O . ALA A 1 73 ? -11.616 -10.684 15.452 1.00 92.06 73 ALA A O 1
ATOM 546 N N . ARG A 1 74 ? -9.362 -10.660 15.353 1.00 89.44 74 ARG A N 1
ATOM 547 C CA . ARG A 1 74 ? -9.200 -11.970 14.685 1.00 89.44 74 ARG A CA 1
ATOM 548 C C . ARG A 1 74 ? -9.911 -12.081 13.328 1.00 89.44 74 ARG A C 1
ATOM 550 O O . ARG A 1 74 ? -10.236 -13.183 12.890 1.00 89.44 74 ARG A O 1
ATOM 557 N N . GLY A 1 75 ? -10.180 -10.959 12.673 1.00 92.25 75 GLY A N 1
ATOM 558 C CA . GLY A 1 75 ? -10.820 -10.923 11.370 1.00 92.25 75 GLY A CA 1
ATOM 559 C C . GLY A 1 75 ? -9.984 -10.187 10.336 1.00 92.25 75 GLY A C 1
ATOM 560 O O . GLY A 1 75 ? -8.822 -9.842 10.550 1.00 92.25 75 GLY A O 1
ATOM 561 N N . LYS A 1 76 ? -10.596 -9.973 9.177 1.00 93.38 76 LYS A N 1
ATOM 562 C CA . LYS A 1 76 ? -9.996 -9.272 8.046 1.00 93.38 76 LYS A CA 1
ATOM 563 C C . LYS A 1 76 ? -10.948 -8.206 7.539 1.00 93.38 76 LYS A C 1
ATOM 565 O O . LYS A 1 76 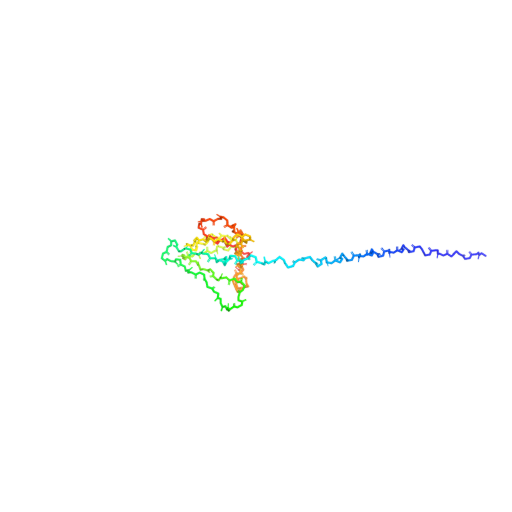? -12.162 -8.384 7.614 1.00 93.38 76 LYS A O 1
ATOM 570 N N . ALA A 1 77 ? -10.387 -7.146 6.983 1.00 92.62 77 ALA A N 1
ATOM 571 C CA . ALA A 1 77 ? -11.139 -6.105 6.306 1.00 92.62 77 ALA A CA 1
ATOM 572 C C . ALA A 1 77 ? -10.454 -5.755 4.985 1.00 92.62 77 ALA A C 1
ATOM 574 O O . ALA A 1 77 ? -9.226 -5.794 4.872 1.00 92.62 77 ALA A O 1
ATOM 575 N N . LEU A 1 78 ? -11.268 -5.431 3.985 1.00 92.62 78 LEU A N 1
ATOM 576 C CA . LEU A 1 78 ? -10.800 -4.823 2.751 1.00 92.62 78 LEU A CA 1
ATOM 577 C C . LEU A 1 78 ? -10.872 -3.308 2.936 1.00 92.62 78 LEU A C 1
ATOM 579 O O . LEU A 1 78 ? -11.962 -2.764 3.084 1.00 92.62 78 LEU A O 1
ATOM 583 N N . ILE A 1 79 ? -9.719 -2.650 2.953 1.00 93.94 79 ILE A N 1
ATOM 584 C CA . ILE A 1 79 ? -9.608 -1.206 3.146 1.00 93.94 79 ILE A CA 1
ATOM 585 C C . ILE A 1 79 ? -9.454 -0.553 1.765 1.00 93.94 79 ILE A C 1
ATOM 587 O O . ILE A 1 79 ? -8.468 -0.839 1.073 1.00 93.94 79 ILE A O 1
ATOM 591 N N . PRO A 1 80 ? -10.406 0.282 1.319 1.00 92.56 80 PRO A N 1
ATOM 592 C CA . PRO A 1 80 ? -10.304 0.944 0.026 1.00 92.56 80 PRO A CA 1
ATOM 593 C C . PRO A 1 80 ? -9.248 2.052 0.079 1.00 92.56 80 PRO A C 1
ATOM 595 O O . PRO A 1 80 ? -9.183 2.814 1.041 1.00 92.56 80 PRO A O 1
ATOM 598 N N . THR A 1 81 ? -8.425 2.163 -0.965 1.00 96.19 81 THR A N 1
ATOM 599 C CA . THR A 1 81 ? -7.524 3.321 -1.148 1.00 96.19 81 THR A CA 1
ATOM 600 C C . THR A 1 81 ? -8.053 4.317 -2.174 1.00 96.19 81 THR A C 1
ATOM 602 O O . THR A 1 81 ? -7.560 5.440 -2.252 1.00 96.19 81 THR A O 1
ATOM 605 N N . ASP A 1 82 ? -9.041 3.900 -2.973 1.00 96.00 82 ASP A N 1
ATOM 606 C CA . ASP A 1 82 ? -9.540 4.616 -4.148 1.00 96.00 82 ASP A CA 1
ATOM 607 C C . ASP A 1 82 ? -8.422 5.044 -5.114 1.00 96.00 82 ASP A C 1
ATOM 609 O O . ASP A 1 82 ? -8.477 6.104 -5.741 1.00 96.00 82 ASP A O 1
ATOM 613 N N . LEU A 1 83 ? -7.398 4.198 -5.252 1.00 95.88 83 LEU A N 1
ATOM 614 C CA . LEU A 1 83 ? -6.321 4.365 -6.221 1.00 95.88 83 LEU A CA 1
ATOM 615 C C . LEU A 1 83 ? -6.391 3.295 -7.310 1.00 95.88 83 LEU A C 1
ATOM 617 O O . LEU A 1 83 ? -6.720 2.141 -7.046 1.00 95.88 83 LEU A O 1
ATOM 621 N N . SER A 1 84 ? -6.012 3.673 -8.526 1.00 95.00 84 SER A N 1
ATOM 622 C CA . SER A 1 84 ? -5.567 2.746 -9.569 1.00 95.00 84 SER A CA 1
ATOM 623 C C . SER A 1 84 ? -4.102 3.036 -9.880 1.00 95.00 84 SER A C 1
ATOM 625 O O . SER A 1 84 ? -3.675 4.196 -9.863 1.00 95.00 84 SER A O 1
ATOM 627 N N . ILE A 1 85 ? -3.318 1.987 -10.114 1.00 94.06 85 ILE A N 1
ATOM 628 C CA . ILE A 1 85 ? -1.870 2.081 -10.300 1.00 94.06 85 ILE A CA 1
ATOM 629 C C . ILE A 1 85 ? -1.496 1.412 -11.622 1.00 94.06 85 ILE A C 1
ATOM 631 O O . ILE A 1 85 ? -1.996 0.340 -11.953 1.00 94.06 85 ILE A O 1
ATOM 635 N N . ALA A 1 86 ? -0.611 2.051 -12.387 1.00 93.44 86 ALA A N 1
ATOM 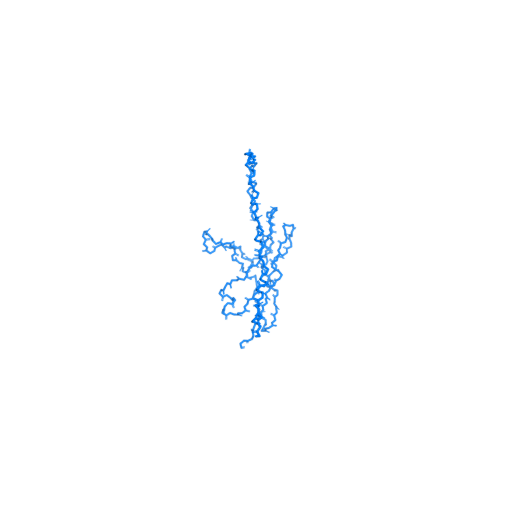636 C CA . ALA A 1 86 ? 0.062 1.420 -13.513 1.00 93.44 86 ALA A CA 1
ATOM 637 C C . ALA A 1 86 ? 1.527 1.186 -13.144 1.00 93.44 86 ALA A C 1
ATOM 639 O O . ALA A 1 86 ? 2.309 2.133 -12.996 1.00 93.44 86 ALA A O 1
ATOM 640 N N . ILE A 1 87 ? 1.853 -0.092 -12.982 1.00 93.25 87 ILE A N 1
ATOM 641 C CA . ILE A 1 87 ? 3.146 -0.576 -12.518 1.00 93.25 87 ILE A CA 1
ATOM 642 C C . ILE A 1 87 ? 4.087 -0.737 -13.723 1.00 93.25 87 ILE A C 1
ATOM 644 O O . ILE A 1 87 ? 3.655 -1.183 -14.792 1.00 93.25 87 ILE A O 1
ATOM 648 N N . PRO A 1 88 ? 5.367 -0.362 -13.580 1.00 92.50 88 PRO A N 1
ATOM 649 C CA . PRO A 1 88 ? 6.400 -0.624 -14.572 1.00 92.50 88 PRO A CA 1
ATOM 650 C C . PRO A 1 88 ? 6.530 -2.095 -14.977 1.00 92.50 88 PRO A C 1
ATOM 652 O O . PRO A 1 88 ? 6.533 -2.988 -14.128 1.00 92.50 88 PRO A O 1
ATOM 655 N N . GLU A 1 89 ? 6.729 -2.345 -16.271 1.00 90.62 89 GLU A N 1
ATOM 656 C CA . GLU A 1 89 ? 7.021 -3.690 -16.772 1.00 90.62 89 GLU A CA 1
ATOM 657 C C . GLU A 1 89 ? 8.277 -4.280 -16.105 1.00 90.62 89 GLU A C 1
ATOM 659 O O . GLU A 1 89 ? 9.242 -3.572 -15.814 1.00 90.62 89 GLU A O 1
ATOM 664 N N . GLY A 1 90 ? 8.251 -5.588 -15.835 1.00 91.81 90 GLY A N 1
ATOM 665 C CA . GLY A 1 90 ? 9.330 -6.286 -15.131 1.00 91.81 90 GLY A CA 1
ATOM 666 C C . GLY A 1 90 ? 9.335 -6.076 -13.613 1.00 91.81 90 GLY A C 1
ATOM 667 O O . GLY A 1 90 ? 10.238 -6.569 -12.938 1.00 91.81 90 GLY A O 1
ATOM 668 N N . THR A 1 91 ? 8.334 -5.382 -13.064 1.00 94.94 91 THR A N 1
ATOM 669 C CA . THR A 1 91 ? 8.142 -5.206 -11.619 1.00 94.94 91 THR A CA 1
ATOM 670 C C . THR A 1 91 ? 6.733 -5.613 -11.197 1.00 94.94 91 THR A C 1
ATOM 672 O O . THR A 1 91 ? 5.858 -5.819 -12.031 1.00 94.94 91 THR A O 1
ATOM 675 N N . TYR A 1 92 ? 6.520 -5.757 -9.895 1.00 95.31 92 TYR A N 1
ATOM 676 C CA . TYR A 1 92 ? 5.202 -5.922 -9.290 1.00 95.31 92 TYR A CA 1
ATOM 677 C C . TYR A 1 92 ? 5.153 -5.036 -8.047 1.00 95.31 92 TYR A C 1
ATOM 679 O O . TYR A 1 92 ? 6.194 -4.783 -7.427 1.00 95.31 92 TYR A O 1
ATOM 687 N N . ASP A 1 93 ? 3.961 -4.600 -7.660 1.00 94.44 93 ASP A N 1
ATOM 688 C CA . ASP A 1 93 ? 3.799 -3.872 -6.408 1.00 94.44 93 ASP A CA 1
ATOM 689 C C . ASP A 1 93 ? 3.539 -4.860 -5.277 1.00 94.44 93 ASP A C 1
ATOM 691 O O . ASP A 1 93 ? 2.740 -5.795 -5.390 1.00 94.44 93 ASP A O 1
ATOM 695 N N . ARG A 1 94 ? 4.218 -4.625 -4.151 1.00 95.38 94 ARG A N 1
ATOM 696 C CA . ARG A 1 94 ? 4.006 -5.372 -2.915 1.00 95.38 94 ARG A CA 1
ATOM 697 C C . ARG A 1 94 ? 3.410 -4.467 -1.851 1.00 95.38 94 ARG A C 1
ATOM 699 O O . ARG A 1 94 ? 4.085 -3.563 -1.357 1.00 95.38 94 ARG A O 1
ATOM 706 N N . ILE A 1 95 ? 2.196 -4.774 -1.413 1.00 94.94 95 ILE A N 1
ATOM 707 C CA . ILE A 1 95 ? 1.618 -4.149 -0.224 1.00 94.94 95 ILE A CA 1
ATOM 708 C C . ILE A 1 95 ? 2.298 -4.758 1.008 1.00 94.94 95 ILE A C 1
ATOM 710 O O . ILE A 1 95 ? 2.219 -5.959 1.258 1.00 94.94 95 ILE A O 1
ATOM 714 N N . ALA A 1 96 ? 2.993 -3.932 1.784 1.00 94.94 96 ALA A N 1
ATOM 715 C CA . ALA A 1 96 ? 3.725 -4.370 2.966 1.00 94.94 96 ALA A CA 1
ATOM 716 C C . ALA A 1 96 ? 3.125 -3.772 4.248 1.00 94.94 96 ALA A C 1
ATOM 718 O O . ALA A 1 96 ? 2.677 -2.622 4.234 1.00 94.94 96 ALA A O 1
ATOM 719 N N . PRO A 1 97 ? 3.143 -4.508 5.373 1.00 94.69 97 PRO A N 1
ATOM 720 C CA . PRO A 1 97 ? 2.686 -3.970 6.645 1.00 94.69 97 PRO A CA 1
ATOM 721 C C . PRO A 1 97 ? 3.638 -2.885 7.166 1.00 94.69 97 PRO A C 1
ATOM 723 O O . PRO A 1 97 ? 4.864 -2.990 7.052 1.00 94.69 97 PRO A O 1
ATOM 726 N N . ARG A 1 98 ? 3.080 -1.850 7.807 1.00 94.44 98 ARG A N 1
ATOM 727 C CA . ARG A 1 98 ? 3.870 -0.876 8.575 1.00 94.44 98 ARG A CA 1
ATOM 728 C C . ARG A 1 98 ? 4.207 -1.479 9.933 1.00 94.44 98 ARG A C 1
ATOM 730 O O . ARG A 1 98 ? 3.304 -1.795 10.706 1.00 94.44 98 ARG A O 1
ATOM 737 N N . SER A 1 99 ? 5.494 -1.551 10.265 1.00 93.56 99 SER A N 1
ATOM 738 C CA . SER A 1 99 ? 5.986 -2.171 11.508 1.00 93.56 99 SER A CA 1
ATOM 739 C C . SER A 1 99 ? 5.301 -1.643 12.774 1.00 93.56 99 SER A C 1
ATOM 741 O O . SER A 1 99 ? 5.015 -2.410 13.691 1.00 93.56 99 SER A O 1
ATOM 743 N N . GLY A 1 100 ? 4.977 -0.346 12.815 1.00 92.88 100 GLY A N 1
ATOM 744 C CA . GLY A 1 100 ? 4.252 0.265 13.928 1.00 92.88 100 GLY A CA 1
ATOM 745 C C . GLY A 1 100 ? 2.835 -0.286 14.118 1.00 92.88 100 GLY A C 1
ATOM 746 O O . GLY A 1 100 ? 2.431 -0.506 15.258 1.00 92.88 100 GLY A O 1
ATOM 747 N N . LEU A 1 101 ? 2.101 -0.541 13.028 1.00 91.25 101 LEU A N 1
ATOM 748 C CA . LEU A 1 101 ? 0.758 -1.129 13.080 1.00 91.25 101 LEU A CA 1
ATOM 749 C C . LEU A 1 101 ? 0.826 -2.606 13.469 1.00 91.25 101 LEU A C 1
ATOM 751 O O . LEU A 1 101 ? 0.042 -3.057 14.301 1.00 91.25 101 LEU A O 1
ATOM 755 N N . THR A 1 102 ? 1.806 -3.340 12.948 1.00 91.94 102 THR A N 1
ATOM 756 C CA . THR A 1 102 ? 2.021 -4.743 13.316 1.00 91.94 102 THR A CA 1
ATOM 757 C C . THR A 1 102 ? 2.350 -4.890 14.797 1.00 91.94 102 THR A C 1
ATOM 759 O O . THR A 1 102 ? 1.720 -5.682 15.489 1.00 91.94 102 THR A O 1
ATOM 762 N N . TRP A 1 103 ? 3.273 -4.082 15.326 1.00 91.88 103 TRP A N 1
ATOM 763 C CA . TRP A 1 103 ? 3.676 -4.170 16.731 1.00 91.88 103 TRP A CA 1
ATOM 764 C C . TRP A 1 103 ? 2.589 -3.701 17.706 1.00 91.88 103 TRP A C 1
ATOM 766 O O . TRP A 1 103 ? 2.323 -4.363 18.709 1.00 91.88 103 TRP A O 1
ATOM 776 N N . LYS A 1 104 ? 1.955 -2.553 17.436 1.00 92.06 104 LYS A N 1
ATOM 777 C CA . LYS A 1 104 ? 0.992 -1.942 18.368 1.00 92.06 104 LYS A CA 1
ATOM 778 C C . LYS A 1 104 ? -0.401 -2.550 18.264 1.00 92.06 104 LYS A C 1
ATOM 780 O O . LYS A 1 104 ? -1.087 -2.662 19.276 1.00 92.06 104 LYS A O 1
ATOM 785 N N . HIS A 1 105 ? -0.802 -2.935 17.057 1.00 90.75 105 HIS A N 1
ATOM 786 C CA . HIS A 1 105 ? -2.171 -3.334 16.753 1.00 90.75 105 HIS A CA 1
ATOM 787 C C . HIS A 1 105 ? -2.276 -4.750 16.192 1.00 90.75 105 HIS A C 1
ATOM 789 O O . HIS A 1 105 ? -3.378 -5.164 15.903 1.00 90.75 105 HIS A O 1
ATOM 795 N N . SER A 1 106 ? -1.194 -5.531 16.070 1.00 92.75 106 SER A N 1
ATOM 796 C CA . SER A 1 106 ? -1.253 -6.904 15.518 1.00 92.75 106 SER A CA 1
ATOM 797 C C . SER A 1 106 ? -1.868 -6.977 14.112 1.00 92.75 106 SER A C 1
ATOM 799 O O . SER A 1 106 ? -2.524 -7.960 13.764 1.00 92.75 106 SER A O 1
ATOM 801 N N . ILE A 1 107 ? -1.655 -5.923 13.319 1.00 93.38 107 ILE A N 1
ATOM 802 C CA . ILE A 1 107 ? -2.134 -5.809 11.942 1.00 93.38 107 ILE A CA 1
ATOM 803 C C . ILE A 1 107 ? -1.073 -6.328 10.965 1.00 93.38 107 ILE A C 1
ATOM 805 O O . ILE A 1 107 ? 0.092 -5.922 11.022 1.00 93.38 107 ILE A O 1
ATOM 809 N N . ASP A 1 108 ? -1.507 -7.171 10.034 1.00 93.88 108 ASP A N 1
ATOM 810 C CA . ASP A 1 108 ? -0.723 -7.668 8.907 1.00 93.88 108 ASP A CA 1
ATOM 811 C C . ASP A 1 108 ? -1.484 -7.493 7.580 1.00 93.88 108 ASP A C 1
ATOM 813 O O . ASP A 1 108 ? -2.677 -7.179 7.559 1.00 93.88 108 ASP A O 1
ATOM 817 N N . VAL A 1 109 ? -0.791 -7.672 6.459 1.00 94.00 109 VAL A N 1
ATOM 818 C CA . VAL A 1 109 ? -1.347 -7.534 5.108 1.00 94.00 109 VAL A CA 1
ATOM 819 C C . VAL A 1 109 ? -1.488 -8.910 4.462 1.00 94.00 109 VAL A C 1
ATOM 821 O O . VAL A 1 109 ? -0.509 -9.631 4.279 1.00 94.00 109 VAL A O 1
ATOM 824 N N . GLY A 1 110 ? -2.710 -9.252 4.058 1.00 89.69 110 GLY A N 1
ATOM 825 C CA . GLY A 1 110 ? -2.994 -10.397 3.195 1.00 89.69 110 GLY A CA 1
ATOM 826 C C . GLY A 1 110 ? -3.050 -9.992 1.721 1.00 89.69 110 GLY A C 1
ATOM 827 O O . GLY A 1 110 ? -3.254 -8.823 1.414 1.00 89.69 110 GLY A O 1
ATOM 828 N N . ALA A 1 111 ? -2.904 -10.964 0.812 1.00 88.75 111 ALA A N 1
ATOM 829 C CA . ALA A 1 111 ? -3.031 -10.761 -0.641 1.00 88.75 111 ALA A CA 1
ATOM 830 C C . ALA A 1 111 ? -2.252 -9.529 -1.153 1.00 88.75 111 ALA A C 1
ATOM 832 O O . ALA A 1 111 ? -2.814 -8.577 -1.683 1.00 88.75 111 ALA A O 1
ATOM 833 N N . SER A 1 112 ? -0.938 -9.544 -0.933 1.00 90.50 112 SER A N 1
ATOM 834 C CA . SER A 1 112 ? -0.069 -8.372 -1.063 1.00 90.50 112 SER A CA 1
ATOM 835 C C . SER A 1 112 ? 0.551 -8.158 -2.442 1.00 90.50 112 SER A C 1
ATOM 837 O O . SER A 1 112 ? 1.315 -7.209 -2.595 1.00 90.50 112 SER A O 1
ATOM 839 N N . VAL A 1 113 ? 0.281 -9.021 -3.421 1.00 94.69 113 VAL A N 1
ATOM 840 C CA . VAL A 1 113 ? 0.891 -8.956 -4.757 1.00 94.69 113 VAL A CA 1
ATOM 841 C C . VAL A 1 113 ? -0.079 -8.290 -5.723 1.00 94.69 113 VAL A C 1
ATOM 843 O O . VAL A 1 113 ? -1.223 -8.726 -5.838 1.00 94.69 113 VAL A O 1
ATOM 846 N N . ILE A 1 114 ? 0.386 -7.248 -6.408 1.00 94.12 114 ILE A N 1
ATOM 847 C CA . ILE A 1 114 ? -0.336 -6.583 -7.492 1.00 94.12 114 ILE A CA 1
ATOM 848 C C . ILE A 1 114 ? 0.481 -6.751 -8.772 1.00 94.12 114 ILE A C 1
ATOM 850 O O . ILE A 1 114 ? 1.624 -6.291 -8.852 1.00 94.12 114 ILE A O 1
ATOM 854 N N . ASP A 1 115 ? -0.117 -7.411 -9.759 1.00 93.62 115 ASP A N 1
ATOM 855 C CA . ASP A 1 115 ? 0.520 -7.690 -11.043 1.00 93.62 115 ASP A CA 1
ATOM 856 C C . ASP A 1 115 ? 0.712 -6.423 -11.883 1.00 93.62 115 ASP A C 1
ATOM 858 O O . ASP A 1 115 ? -0.067 -5.469 -11.808 1.00 93.62 115 ASP A O 1
ATOM 862 N N . ALA A 1 116 ? 1.745 -6.429 -12.729 1.00 92.75 116 ALA A N 1
ATOM 863 C CA . ALA A 1 116 ? 2.152 -5.264 -13.512 1.00 92.75 116 ALA A CA 1
ATOM 864 C C . ALA A 1 116 ? 1.057 -4.728 -14.458 1.00 92.75 116 ALA A C 1
ATOM 866 O O . ALA A 1 116 ? 1.010 -3.536 -14.781 1.00 92.75 116 ALA A O 1
ATOM 867 N N . ASP A 1 117 ? 0.177 -5.608 -14.930 1.00 91.25 117 ASP A N 1
ATOM 868 C CA . ASP A 1 117 ? -0.911 -5.340 -15.870 1.00 91.25 117 ASP A CA 1
ATOM 869 C C . ASP A 1 117 ? -2.262 -5.080 -15.183 1.00 91.25 117 ASP A C 1
ATOM 871 O O . ASP A 1 117 ? -3.225 -4.691 -15.848 1.00 91.25 117 ASP A O 1
ATOM 875 N N . TYR A 1 118 ? -2.331 -5.179 -13.853 1.00 92.69 118 TYR A N 1
ATOM 876 C CA . TYR A 1 118 ? -3.530 -4.833 -13.105 1.00 92.69 118 TYR A CA 1
ATOM 877 C C . TYR A 1 118 ? -3.819 -3.329 -13.206 1.00 92.69 118 TYR A C 1
ATOM 879 O O . TYR A 1 118 ? -2.949 -2.488 -12.983 1.00 92.69 118 TYR A O 1
ATOM 887 N N . ARG A 1 119 ? -5.056 -2.969 -13.565 1.00 91.94 119 ARG A N 1
ATOM 888 C CA . ARG A 1 119 ? -5.527 -1.568 -13.669 1.00 91.94 119 ARG A CA 1
ATOM 889 C C . ARG A 1 119 ? -6.762 -1.281 -12.819 1.00 91.94 119 ARG A C 1
ATOM 891 O O . ARG A 1 119 ? -7.321 -0.187 -12.886 1.00 91.94 119 ARG A O 1
ATOM 898 N N . GLY A 1 120 ? -7.207 -2.267 -12.046 1.00 89.81 120 GLY A N 1
ATOM 899 C CA . GLY A 1 120 ? -8.358 -2.121 -11.168 1.00 89.81 120 GLY A CA 1
ATOM 900 C C . GLY A 1 120 ? -8.056 -1.266 -9.938 1.00 89.81 120 GLY A C 1
ATOM 901 O O . GLY A 1 120 ? -6.977 -0.691 -9.785 1.00 89.81 120 GLY A O 1
ATOM 902 N N . LEU A 1 121 ? -9.038 -1.202 -9.043 1.00 86.75 121 LEU A N 1
ATOM 903 C CA . LEU A 1 121 ? -8.907 -0.508 -7.769 1.00 86.75 121 LEU A CA 1
ATOM 904 C C . LEU A 1 121 ? -7.919 -1.255 -6.864 1.00 86.75 121 LEU A C 1
ATOM 906 O O . LEU A 1 121 ? -8.005 -2.474 -6.702 1.00 86.75 121 LEU A O 1
ATOM 910 N N . VAL A 1 122 ? -6.992 -0.522 -6.259 1.00 83.75 122 VAL A N 1
ATOM 911 C CA . VAL A 1 122 ? -6.039 -1.044 -5.281 1.00 83.75 122 VAL A CA 1
ATOM 912 C C . VAL A 1 122 ? -6.717 -1.076 -3.913 1.00 83.75 122 VAL A C 1
ATOM 914 O O . VAL A 1 122 ? -6.880 -0.057 -3.244 1.00 83.75 122 VAL A O 1
ATOM 917 N N . GLY A 1 123 ? -7.177 -2.257 -3.513 1.00 68.31 123 GLY A N 1
ATOM 918 C CA . GLY A 1 123 ? -7.705 -2.508 -2.174 1.00 68.31 123 GLY A CA 1
ATOM 919 C C . GLY A 1 123 ? -6.634 -3.125 -1.280 1.00 68.31 123 GLY A C 1
ATOM 920 O O . GLY A 1 123 ? -5.862 -3.968 -1.730 1.00 68.31 123 GLY A O 1
ATOM 921 N N . LEU A 1 124 ? -6.592 -2.733 -0.008 1.00 74.75 124 LEU A N 1
ATOM 922 C CA . LEU A 1 124 ? -5.701 -3.337 0.982 1.00 74.75 124 LEU A CA 1
ATOM 923 C C . LEU A 1 124 ? -6.463 -4.421 1.734 1.00 74.75 124 LEU A C 1
ATOM 925 O O . LEU A 1 124 ? -7.377 -4.121 2.502 1.00 74.75 124 LEU A O 1
ATOM 929 N N . ILE A 1 125 ? -6.082 -5.683 1.566 1.00 73.00 125 ILE A N 1
ATOM 930 C CA . ILE A 1 125 ? -6.606 -6.742 2.429 1.00 73.00 125 ILE A CA 1
ATOM 931 C C . ILE A 1 125 ? -5.776 -6.744 3.708 1.00 73.00 125 ILE A C 1
ATOM 933 O O . ILE A 1 125 ? -4.616 -7.147 3.728 1.00 73.00 125 ILE A O 1
ATOM 937 N N . THR A 1 126 ? -6.384 -6.277 4.791 1.00 73.75 126 THR A N 1
ATOM 938 C CA . THR A 1 126 ? -5.752 -6.217 6.109 1.00 73.75 126 THR A CA 1
ATOM 939 C C . THR A 1 126 ? -6.272 -7.356 6.976 1.00 73.75 126 T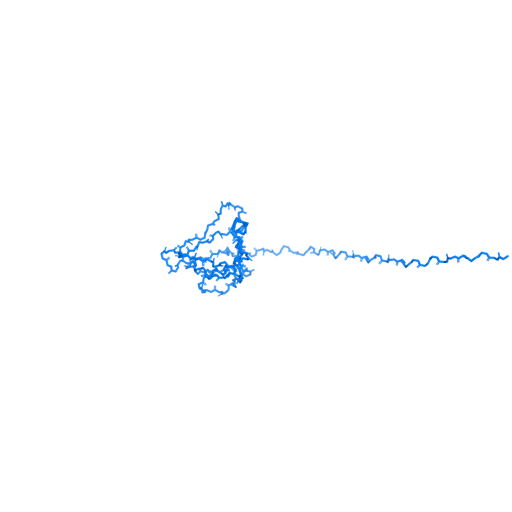HR A C 1
ATOM 941 O O . THR A 1 126 ? -7.472 -7.641 6.982 1.00 73.75 126 THR A O 1
ATOM 944 N N . LEU A 1 127 ? -5.379 -8.010 7.713 1.00 69.81 127 LEU A N 1
ATOM 945 C CA . LEU A 1 127 ? -5.679 -9.104 8.631 1.00 69.81 127 LEU A CA 1
ATOM 946 C C . LEU A 1 127 ? -5.246 -8.727 10.053 1.00 69.81 127 LEU A C 1
ATOM 948 O O . LEU A 1 127 ? -4.113 -8.308 10.276 1.00 69.81 127 LEU A O 1
ATOM 952 N N . MET A 1 128 ? -6.139 -8.913 11.023 1.00 77.12 128 MET A N 1
ATOM 953 C CA . MET A 1 128 ? -5.834 -8.803 12.448 1.00 77.12 128 MET A CA 1
ATOM 954 C C . MET A 1 128 ? -5.443 -10.179 12.992 1.00 77.12 128 MET A C 1
ATOM 956 O O . MET A 1 128 ? -6.252 -11.108 12.978 1.00 77.12 128 MET A O 1
ATOM 960 N N . LEU A 1 129 ? -4.221 -10.315 13.508 1.00 73.00 129 LEU A N 1
ATOM 961 C CA . LEU A 1 129 ? -3.676 -11.618 13.904 1.00 73.00 129 LEU A CA 1
ATOM 962 C C . LEU A 1 129 ? -4.028 -12.037 15.343 1.00 73.00 129 LEU A C 1
ATOM 964 O O . LEU A 1 129 ? -4.030 -13.230 15.638 1.00 73.00 129 LEU A O 1
ATOM 968 N N . ILE A 1 130 ? -4.316 -11.101 16.262 1.00 60.22 130 ILE A N 1
ATOM 969 C CA . ILE A 1 130 ? -4.436 -11.404 17.705 1.00 60.22 130 ILE A CA 1
ATOM 970 C C . ILE A 1 130 ? -5.556 -10.573 18.366 1.00 60.22 130 ILE A C 1
ATOM 972 O O . ILE A 1 130 ? -5.765 -9.418 18.013 1.00 60.22 130 ILE A O 1
ATOM 976 N N . SER A 1 131 ? -6.271 -11.161 19.336 1.00 45.19 131 SER A N 1
ATOM 977 C CA . SER A 1 131 ? -7.160 -10.451 20.277 1.00 45.19 131 SER A CA 1
ATOM 978 C C . SER A 1 131 ? -6.350 -10.119 21.524 1.00 45.19 131 SER A C 1
ATOM 980 O O . SER A 1 131 ? -5.794 -11.042 22.122 1.00 45.19 131 SER A O 1
ATOM 982 N N . ARG A 1 132 ? -6.271 -8.846 21.911 1.00 51.03 132 ARG A N 1
ATOM 983 C CA . ARG A 1 132 ? -6.005 -8.513 23.315 1.00 51.03 132 ARG A CA 1
ATOM 984 C C . ARG A 1 132 ? -7.309 -8.517 24.093 1.00 51.03 132 ARG A C 1
ATOM 986 O O . ARG A 1 132 ? -8.356 -8.340 23.431 1.00 51.03 132 ARG A O 1
#

Sequence (132 aa):
MPQVELRNNSPKIKEPSHKIPKLQQNGVHEAAPIPSSLLKVQKLSESAALPSRCSLLAAGYDLSSASETEVPARGKALIPTDLSIAIPEGTYDRIAPRSGLTWKHSIDVGASVIDADYRGLVGLITLMLISR

Organism: Populus tomentosa (NCBI:txid118781)

R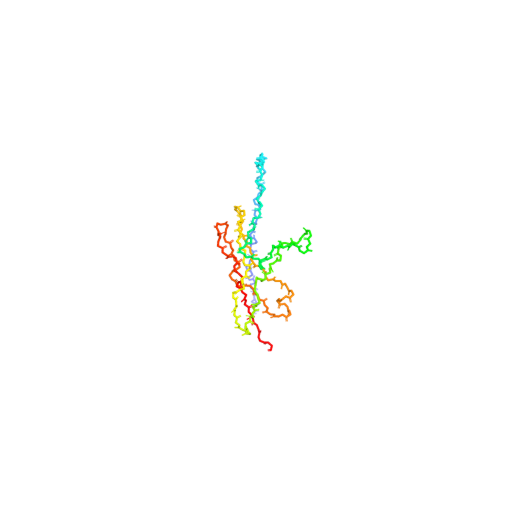adius of gyration: 26.78 Å; chains: 1; bounding box: 58×78×50 Å

Secondary structure (DSSP, 8-state):
-------------------PPP---------------PPEEEESSSS----B-SSTT-SSPBP--SS-----TT-EEEEEEEEEEEPPTT--EE----HHHHHHH-EEEES-EE-TT--SEEEEEEEE----

InterPro domains:
  IPR008181 Deoxyuridine triphosphate nucleotidohydrolase [PTHR11241] (32-125)
  IPR029054 dUTPase-like [PF00692] (48-124)
  IPR033704 dUTPase, trimeric [cd07557] (59-125)